Protein AF-A0A7C2LIB3-F1 (afdb_monomer_lite)

Secondary structure (DSSP, 8-state):
-----------PPPP------TTSSHHHHHHHHHT--HHHHSGGGS--S-------TT---

Sequence (61 aa):
MTAKKEQNKNRRPPIVAILGHVDHGKTTILDKIRETHVQECEVGGITQKISVFTVDPDCTG

Structure (mmCIF, N/CA/C/O backbone):
data_AF-A0A7C2LIB3-F1
#
_entry.id   AF-A0A7C2LIB3-F1
#
loop_
_atom_site.group_PDB
_atom_site.id
_atom_site.type_symbol
_atom_site.label_atom_id
_atom_site.label_alt_id
_atom_site.label_comp_id
_atom_site.label_asym_id
_atom_site.label_entity_id
_atom_site.label_seq_id
_atom_site.pdbx_PDB_ins_code
_atom_site.Cartn_x
_atom_site.Cartn_y
_atom_site.Cartn_z
_atom_site.occupancy
_atom_site.B_iso_or_equiv
_atom_site.auth_seq_id
_atom_site.auth_comp_id
_atom_site.auth_asym_id
_atom_site.auth_atom_id
_atom_site.pdbx_PDB_model_num
ATOM 1 N N . MET A 1 1 ? -19.996 -14.659 44.584 1.00 42.66 1 MET A N 1
ATOM 2 C CA . MET A 1 1 ? -20.531 -14.342 43.242 1.00 42.66 1 MET A CA 1
ATOM 3 C C . MET A 1 1 ? -19.616 -13.305 42.611 1.00 42.66 1 MET A C 1
ATOM 5 O O . MET A 1 1 ? -19.684 -12.138 42.965 1.00 42.66 1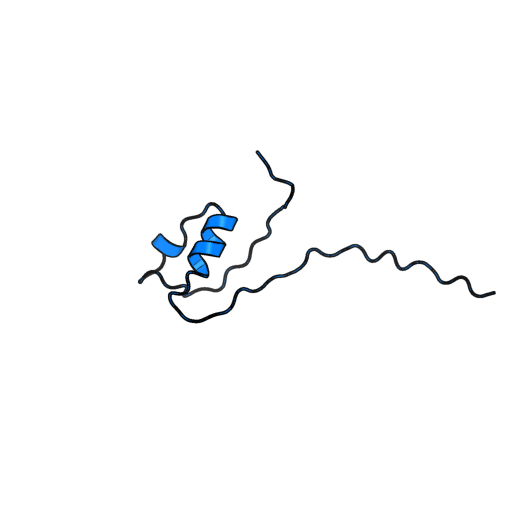 MET A O 1
ATOM 9 N N . THR A 1 2 ? -18.659 -13.736 41.794 1.00 36.34 2 THR A N 1
ATOM 10 C CA . THR A 1 2 ? -17.671 -12.854 41.158 1.00 36.34 2 THR A CA 1
ATOM 11 C C . THR A 1 2 ? -18.260 -12.265 39.879 1.00 36.34 2 THR A C 1
ATOM 13 O O . THR A 1 2 ? -18.468 -12.971 38.896 1.00 36.34 2 THR A O 1
ATOM 16 N N . ALA A 1 3 ? -18.550 -10.964 39.897 1.00 53.28 3 ALA A N 1
ATOM 17 C CA . ALA A 1 3 ? -18.957 -10.218 38.714 1.00 53.28 3 ALA A CA 1
ATOM 18 C C . ALA A 1 3 ? -17.758 -10.084 37.758 1.00 53.28 3 ALA A C 1
ATOM 20 O O . ALA A 1 3 ? -16.767 -9.416 38.062 1.00 53.28 3 ALA A O 1
ATOM 21 N N . LYS A 1 4 ? -17.834 -10.748 36.601 1.00 49.97 4 LYS A N 1
ATOM 22 C CA . LYS A 1 4 ? -16.906 -10.554 35.482 1.00 49.97 4 LYS A CA 1
ATOM 23 C C . LYS A 1 4 ? -17.132 -9.142 34.931 1.00 49.97 4 LYS A C 1
ATOM 25 O O . LYS A 1 4 ? -18.166 -8.868 34.338 1.00 49.97 4 LYS A O 1
ATOM 30 N N . LYS A 1 5 ? -16.174 -8.246 35.163 1.00 49.12 5 LYS A N 1
ATOM 31 C CA . LYS A 1 5 ? -16.166 -6.875 34.638 1.00 49.12 5 LYS A CA 1
ATOM 32 C C . LYS A 1 5 ? -15.999 -6.942 33.114 1.00 49.12 5 LYS A C 1
ATOM 34 O O . LYS A 1 5 ? -14.989 -7.467 32.641 1.00 49.12 5 LYS A O 1
ATOM 39 N N . GLU A 1 6 ? -16.996 -6.474 32.364 1.00 61.97 6 GLU A N 1
ATOM 40 C CA . GLU A 1 6 ? -16.938 -6.380 30.904 1.00 61.97 6 GLU A CA 1
ATOM 41 C C . GLU A 1 6 ? -15.728 -5.540 30.487 1.00 61.97 6 GLU A C 1
ATOM 43 O O . GLU A 1 6 ? -15.579 -4.372 30.845 1.00 61.97 6 GLU A O 1
ATOM 48 N N . GLN A 1 7 ? -14.823 -6.176 29.751 1.00 57.22 7 GLN A N 1
ATOM 49 C CA . GLN A 1 7 ? -13.680 -5.524 29.139 1.00 57.22 7 GLN A CA 1
ATOM 50 C C . GLN A 1 7 ? -14.203 -4.717 27.953 1.00 57.22 7 GLN A C 1
ATOM 52 O O . GLN A 1 7 ? -14.365 -5.261 26.861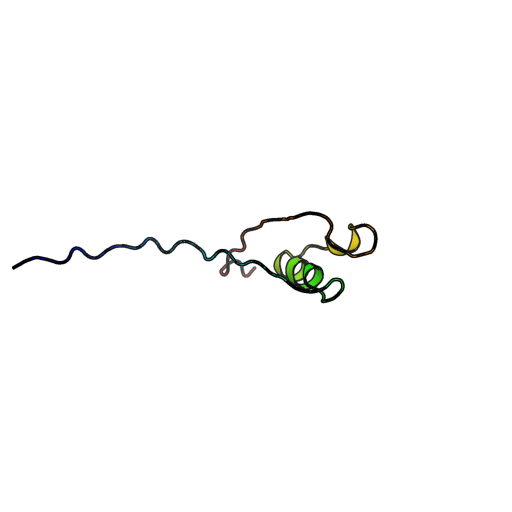 1.00 57.22 7 GLN A O 1
ATOM 57 N N . ASN A 1 8 ? -14.468 -3.429 28.170 1.00 58.47 8 ASN A N 1
ATOM 58 C CA . ASN A 1 8 ? -14.638 -2.459 27.096 1.00 58.47 8 ASN A CA 1
ATOM 59 C C . ASN A 1 8 ? -13.312 -2.367 26.317 1.00 58.47 8 ASN A C 1
ATOM 61 O O . ASN A 1 8 ? -12.446 -1.536 26.592 1.00 58.47 8 ASN A O 1
ATOM 65 N N . LYS A 1 9 ? -13.100 -3.311 25.394 1.00 58.88 9 LYS A N 1
ATOM 66 C CA . LYS A 1 9 ? -12.021 -3.251 24.415 1.00 58.88 9 LYS A CA 1
ATOM 67 C C . LYS A 1 9 ? -12.395 -2.140 23.450 1.00 58.88 9 LYS A C 1
ATOM 69 O O . LYS A 1 9 ? -13.066 -2.404 22.456 1.00 58.88 9 LYS A O 1
ATOM 74 N N . ASN A 1 10 ? -11.934 -0.923 23.734 1.00 63.25 10 ASN A N 1
ATOM 75 C CA . ASN A 1 10 ? -11.845 0.137 22.737 1.00 63.25 10 ASN A CA 1
ATOM 76 C C . ASN A 1 10 ? -11.278 -0.486 21.454 1.00 63.25 10 ASN A C 1
ATOM 78 O O . ASN A 1 10 ? -10.127 -0.941 21.430 1.00 63.25 10 ASN A O 1
ATOM 82 N N . ARG A 1 11 ? -12.130 -0.623 20.435 1.00 72.31 11 ARG A N 1
ATOM 83 C CA . ARG A 1 11 ? -11.811 -1.316 19.189 1.00 72.31 11 ARG A CA 1
ATOM 84 C C . ARG A 1 11 ? -10.759 -0.472 18.480 1.00 72.31 11 ARG A C 1
ATOM 86 O O . ARG A 1 11 ? -11.063 0.593 17.959 1.00 72.31 11 ARG A O 1
ATOM 93 N N . ARG A 1 12 ? -9.499 -0.902 18.542 1.00 80.50 12 ARG A N 1
ATOM 94 C CA . ARG A 1 12 ? -8.421 -0.234 17.808 1.00 80.50 12 ARG A CA 1
ATOM 95 C C . ARG A 1 12 ? -8.643 -0.469 16.311 1.00 80.50 12 ARG A C 1
ATOM 97 O O . ARG A 1 12 ? -9.030 -1.588 15.957 1.00 80.50 12 ARG A O 1
ATOM 104 N N . PRO A 1 13 ? -8.400 0.534 15.454 1.00 81.69 13 PRO A N 1
ATOM 105 C CA . PRO A 1 13 ? -8.454 0.325 14.017 1.00 81.69 13 PRO A CA 1
ATOM 106 C C . PRO A 1 13 ? -7.434 -0.757 13.618 1.00 81.69 13 PRO A C 1
ATOM 108 O O . PRO A 1 13 ? -6.340 -0.812 14.194 1.00 81.69 13 PRO A O 1
ATOM 111 N N . PRO A 1 14 ? -7.791 -1.662 12.693 1.00 86.62 14 PRO A N 1
ATOM 112 C CA . PRO A 1 14 ? -6.885 -2.705 12.238 1.00 86.62 14 PRO A CA 1
ATOM 113 C C . PRO A 1 14 ? -5.719 -2.096 11.452 1.00 86.62 14 PRO A C 1
ATOM 115 O O . PRO A 1 14 ? -5.909 -1.195 10.640 1.00 86.62 14 PRO A O 1
ATOM 118 N N . ILE A 1 15 ? -4.513 -2.623 11.666 1.00 88.69 15 ILE A N 1
ATOM 119 C CA . ILE A 1 15 ? -3.336 -2.291 10.858 1.00 88.69 15 ILE A CA 1
ATOM 120 C C . ILE A 1 15 ? -3.165 -3.382 9.806 1.00 88.69 15 ILE A C 1
ATOM 122 O O . ILE A 1 15 ? -3.099 -4.565 10.145 1.00 88.69 15 ILE A O 1
ATOM 126 N N . VAL A 1 16 ? -3.096 -2.984 8.538 1.00 88.94 16 VAL A N 1
ATOM 127 C CA . VAL A 1 16 ? -2.994 -3.895 7.393 1.00 88.94 16 VAL A CA 1
ATOM 128 C C . VAL A 1 16 ? -1.684 -3.635 6.656 1.00 88.94 16 VAL A C 1
ATOM 130 O O . VAL A 1 16 ? -1.332 -2.487 6.395 1.00 88.94 16 VAL A O 1
ATOM 133 N N . ALA A 1 17 ? -0.967 -4.705 6.312 1.00 89.94 17 ALA A N 1
ATOM 134 C CA . ALA A 1 17 ? 0.229 -4.659 5.476 1.00 89.94 17 ALA A CA 1
ATOM 135 C C . ALA A 1 17 ? -0.021 -5.422 4.169 1.00 89.94 17 ALA A C 1
ATOM 137 O O . ALA A 1 17 ? -0.589 -6.514 4.186 1.00 89.94 17 ALA A O 1
ATOM 138 N N . ILE A 1 18 ? 0.417 -4.856 3.042 1.00 86.00 18 ILE A N 1
ATOM 139 C CA . ILE A 1 18 ? 0.278 -5.453 1.708 1.00 86.00 18 ILE A CA 1
ATOM 140 C C . ILE A 1 18 ? 1.659 -5.933 1.254 1.00 86.00 18 ILE A C 1
ATOM 142 O O . ILE A 1 18 ? 2.590 -5.140 1.134 1.00 86.00 18 ILE A O 1
ATOM 146 N N . LEU A 1 19 ? 1.793 -7.237 1.005 1.00 87.38 19 LEU A N 1
ATOM 147 C CA . LEU A 1 19 ? 3.044 -7.898 0.617 1.00 87.38 19 LEU A CA 1
ATOM 148 C C . LEU A 1 19 ? 2.883 -8.608 -0.738 1.00 87.38 19 LEU A C 1
ATOM 150 O O . LEU A 1 19 ? 1.769 -8.925 -1.145 1.00 87.38 19 LEU A O 1
ATOM 154 N N . GLY A 1 20 ? 3.988 -8.860 -1.447 1.00 87.62 20 GLY A N 1
ATOM 155 C CA . GLY A 1 20 ? 3.996 -9.576 -2.734 1.00 87.62 20 GLY A CA 1
ATOM 156 C C . GLY A 1 20 ? 5.163 -9.182 -3.649 1.00 87.62 20 GLY A C 1
ATOM 157 O O . GLY A 1 20 ? 5.893 -8.239 -3.346 1.00 87.62 20 GLY A O 1
ATOM 158 N N . HIS A 1 21 ? 5.325 -9.879 -4.778 1.00 83.00 21 HIS A N 1
ATOM 159 C CA . HIS A 1 21 ? 6.414 -9.659 -5.745 1.00 83.00 21 HIS A CA 1
ATOM 160 C C . HIS A 1 21 ? 6.335 -8.281 -6.422 1.00 83.00 21 HIS A C 1
ATOM 162 O O . HIS A 1 21 ? 5.267 -7.663 -6.445 1.00 83.00 21 HIS A O 1
ATOM 168 N N . VAL A 1 22 ? 7.462 -7.779 -6.931 1.00 74.69 22 VAL A N 1
ATOM 169 C CA . VAL A 1 22 ? 7.523 -6.541 -7.729 1.00 74.69 22 VAL A CA 1
ATOM 170 C C . VAL A 1 22 ? 6.538 -6.622 -8.911 1.00 74.69 22 VAL A C 1
ATOM 172 O O . VAL A 1 22 ? 6.152 -7.711 -9.322 1.00 74.69 22 VAL A O 1
ATOM 175 N N . ASP A 1 23 ? 6.017 -5.478 -9.354 1.00 76.00 23 ASP A N 1
ATOM 176 C CA . ASP A 1 23 ? 5.045 -5.338 -10.459 1.00 76.00 23 ASP A CA 1
ATOM 177 C C . ASP A 1 23 ? 3.645 -5.942 -10.261 1.00 76.00 23 ASP A C 1
ATOM 179 O O . ASP A 1 23 ? 2.753 -5.739 -11.078 1.00 76.00 23 ASP A O 1
ATOM 183 N N . HIS A 1 24 ? 3.364 -6.581 -9.124 1.00 84.88 24 HIS A N 1
ATOM 184 C CA . HIS A 1 24 ? 2.026 -7.112 -8.818 1.00 84.88 24 HIS A CA 1
ATOM 185 C C . HIS A 1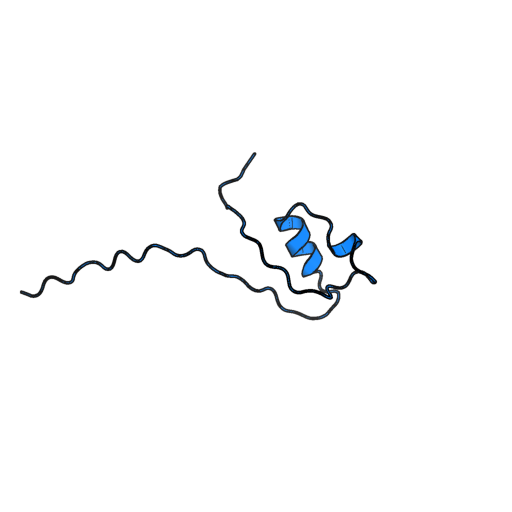 24 ? 0.992 -6.033 -8.418 1.00 84.88 24 HIS A C 1
ATOM 187 O O . HIS A 1 24 ? -0.014 -6.339 -7.782 1.00 84.88 24 HIS A O 1
ATOM 193 N N . GLY A 1 25 ? 1.245 -4.753 -8.709 1.00 82.81 25 GLY A N 1
ATOM 194 C CA . GLY A 1 25 ? 0.272 -3.673 -8.498 1.00 82.81 25 GLY A CA 1
ATOM 195 C C . GLY A 1 25 ? -0.043 -3.321 -7.036 1.00 82.81 25 GLY A C 1
ATOM 196 O O . GLY A 1 25 ? -1.054 -2.678 -6.766 1.00 82.81 25 GLY A O 1
ATOM 197 N N . LYS A 1 26 ? 0.804 -3.710 -6.069 1.00 89.25 26 LYS A N 1
ATOM 198 C CA . LYS A 1 26 ? 0.630 -3.351 -4.640 1.00 89.25 26 LYS A CA 1
ATOM 199 C C . LYS A 1 26 ? 0.540 -1.836 -4.445 1.00 89.25 26 LYS A C 1
ATOM 201 O O . LYS A 1 26 ? -0.304 -1.355 -3.696 1.00 89.25 26 LYS A O 1
ATOM 206 N N . THR A 1 27 ? 1.389 -1.107 -5.159 1.00 84.06 27 THR A N 1
ATOM 207 C CA . THR A 1 27 ? 1.436 0.357 -5.173 1.00 84.06 27 THR A CA 1
ATOM 208 C C . THR A 1 27 ? 0.189 0.934 -5.824 1.00 84.06 27 THR A C 1
ATOM 210 O O . THR A 1 27 ? -0.436 1.804 -5.240 1.00 84.06 27 THR A O 1
ATOM 213 N N . THR A 1 28 ? -0.263 0.358 -6.941 1.00 85.31 28 THR A N 1
ATOM 214 C CA . THR A 1 28 ? -1.499 0.757 -7.631 1.00 85.31 28 THR A CA 1
ATOM 215 C C . THR A 1 28 ? -2.737 0.630 -6.740 1.00 85.31 28 THR A C 1
ATOM 217 O O . THR A 1 28 ? 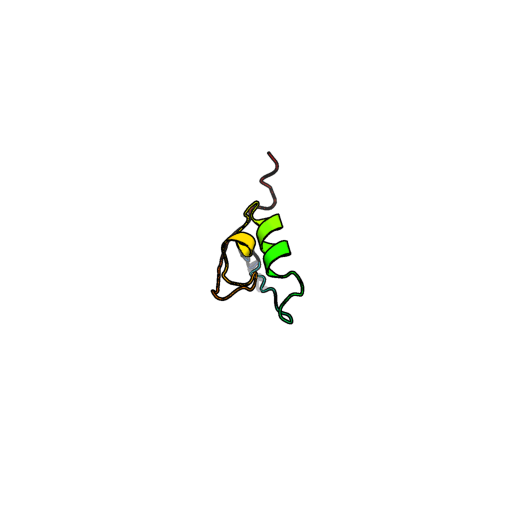-3.625 1.478 -6.769 1.00 85.31 28 THR A O 1
ATOM 220 N N . ILE A 1 29 ? -2.822 -0.439 -5.940 1.00 85.31 29 ILE A N 1
ATOM 221 C CA . ILE A 1 29 ? -3.922 -0.633 -4.985 1.00 85.31 29 ILE A CA 1
ATOM 222 C C . ILE A 1 29 ? -3.851 0.422 -3.878 1.00 85.31 29 ILE A C 1
ATOM 224 O O . ILE A 1 29 ? -4.867 1.029 -3.554 1.00 85.31 29 ILE A O 1
ATOM 228 N N . LEU A 1 30 ? -2.661 0.662 -3.320 1.00 84.38 30 LEU A N 1
ATOM 229 C CA . LEU A 1 30 ? -2.455 1.708 -2.314 1.00 84.38 30 LEU A CA 1
ATOM 230 C C . LEU A 1 30 ? -2.812 3.097 -2.853 1.00 84.38 30 LEU A C 1
ATOM 232 O O . LEU A 1 30 ? -3.450 3.866 -2.143 1.00 84.38 30 LEU A O 1
ATOM 236 N N . ASP A 1 31 ? -2.452 3.385 -4.099 1.00 83.75 31 ASP A N 1
ATOM 237 C CA . ASP A 1 31 ? -2.744 4.640 -4.787 1.00 83.75 31 ASP A CA 1
ATOM 238 C C . ASP A 1 31 ? -4.239 4.860 -4.990 1.00 83.75 31 ASP A C 1
ATOM 240 O O . ASP A 1 31 ? -4.753 5.922 -4.651 1.00 83.75 31 ASP A O 1
ATOM 244 N N . LYS A 1 32 ? -4.972 3.826 -5.421 1.00 83.31 32 LYS A N 1
ATOM 245 C CA . LYS A 1 32 ? -6.437 3.892 -5.525 1.00 83.31 32 LYS A CA 1
ATOM 246 C C . LYS A 1 32 ? -7.119 4.134 -4.183 1.00 83.31 32 LYS A C 1
ATOM 248 O O . LYS A 1 32 ? -8.088 4.876 -4.133 1.00 83.31 32 LYS A O 1
ATOM 253 N N . ILE A 1 33 ? -6.631 3.515 -3.108 1.00 83.25 33 ILE A N 1
ATOM 254 C CA . ILE A 1 33 ? -7.196 3.702 -1.761 1.00 83.25 33 ILE A CA 1
ATOM 255 C C . ILE A 1 33 ? -6.882 5.111 -1.226 1.00 83.25 33 ILE A C 1
ATOM 257 O O . ILE A 1 33 ? -7.636 5.646 -0.421 1.00 83.25 33 ILE A O 1
ATOM 261 N N . ARG A 1 34 ? -5.769 5.713 -1.656 1.00 79.38 34 ARG A N 1
ATOM 262 C CA . ARG A 1 34 ? -5.335 7.055 -1.241 1.00 79.38 34 ARG A CA 1
ATOM 263 C C . ARG A 1 34 ? -5.828 8.185 -2.147 1.00 79.38 34 ARG A C 1
ATOM 265 O O . ARG A 1 34 ? -5.585 9.335 -1.804 1.00 79.38 34 ARG A O 1
ATOM 272 N N . GLU A 1 35 ? -6.437 7.873 -3.292 1.00 76.81 35 GLU A N 1
ATOM 273 C CA . GLU A 1 35 ? -6.668 8.822 -4.396 1.00 76.81 35 GLU A CA 1
ATOM 274 C C . GLU A 1 35 ? -5.377 9.550 -4.840 1.00 76.81 35 GLU A C 1
ATOM 276 O O . GLU A 1 35 ? -5.390 10.701 -5.274 1.00 76.81 35 GLU A O 1
ATOM 281 N N . THR A 1 36 ? -4.228 8.874 -4.730 1.00 74.38 36 THR A N 1
ATOM 282 C CA . THR A 1 36 ? -2.905 9.405 -5.098 1.00 74.38 36 THR A CA 1
ATOM 283 C C . THR A 1 36 ? -2.331 8.700 -6.323 1.00 74.38 36 THR A C 1
ATOM 285 O O . THR A 1 36 ? -2.785 7.626 -6.696 1.00 74.38 36 THR A O 1
ATOM 288 N N . HIS A 1 37 ? -1.304 9.292 -6.937 1.00 70.56 37 HIS A N 1
ATOM 289 C CA . HIS A 1 37 ? -0.543 8.705 -8.051 1.00 70.56 37 HIS A CA 1
ATOM 290 C C . HIS A 1 37 ? 0.942 8.562 -7.667 1.00 70.56 37 HIS A C 1
ATOM 292 O O . HIS A 1 37 ? 1.837 9.078 -8.337 1.00 70.56 37 HIS A O 1
ATOM 298 N N . VAL A 1 38 ? 1.227 7.917 -6.528 1.00 70.62 38 VAL A N 1
ATOM 299 C CA . VAL A 1 38 ? 2.599 7.754 -6.014 1.00 70.62 38 VAL A CA 1
ATOM 300 C C . VAL A 1 38 ? 3.427 6.863 -6.937 1.00 70.62 38 VAL A C 1
ATOM 302 O O . VAL A 1 38 ? 4.598 7.161 -7.161 1.00 70.62 38 VAL A O 1
ATOM 305 N N . GLN A 1 39 ? 2.824 5.834 -7.534 1.00 69.12 39 GLN A N 1
ATOM 306 C CA . GLN A 1 39 ? 3.483 4.928 -8.474 1.00 69.12 39 GLN A CA 1
ATOM 307 C C . GLN A 1 39 ? 4.120 5.662 -9.666 1.00 69.12 39 GLN A C 1
ATOM 309 O O . GLN A 1 39 ? 5.191 5.268 -10.120 1.00 69.12 39 GLN A O 1
ATOM 314 N N . GLU A 1 40 ? 3.495 6.735 -10.158 1.00 68.00 40 GLU A N 1
ATOM 315 C CA . GLU A 1 40 ? 3.995 7.523 -11.298 1.00 68.00 40 GLU A CA 1
ATOM 316 C C . GLU A 1 40 ? 5.211 8.384 -10.932 1.00 68.00 40 GLU A C 1
ATOM 318 O O . GLU A 1 40 ? 6.028 8.720 -11.788 1.00 68.00 40 GLU A O 1
ATOM 323 N N . CYS A 1 41 ? 5.346 8.727 -9.650 1.00 66.69 41 CYS A N 1
ATOM 324 C CA . CYS A 1 41 ? 6.435 9.546 -9.126 1.00 66.69 41 CYS A CA 1
ATOM 325 C C . CYS A 1 41 ? 7.636 8.713 -8.638 1.00 66.69 41 CYS A C 1
ATOM 327 O O . CYS A 1 41 ? 8.669 9.283 -8.273 1.00 66.69 41 CYS A O 1
ATOM 329 N N . GLU A 1 42 ? 7.530 7.381 -8.612 1.00 71.19 42 GLU A N 1
ATOM 330 C CA . GLU A 1 42 ? 8.618 6.488 -8.212 1.00 71.19 42 GLU A CA 1
ATOM 331 C C . GLU A 1 42 ? 9.468 6.049 -9.414 1.00 71.19 42 GLU A C 1
ATOM 333 O O . GLU A 1 42 ? 8.975 5.638 -10.466 1.00 71.19 42 GLU A O 1
ATOM 338 N N . VAL A 1 43 ? 10.793 6.125 -9.253 1.00 66.19 43 VAL A N 1
ATOM 339 C CA . VAL A 1 43 ? 11.756 5.785 -10.309 1.00 66.19 43 VAL A CA 1
ATOM 340 C C . VAL A 1 43 ? 11.598 4.314 -10.701 1.00 66.19 43 VAL A C 1
ATOM 342 O O . VAL A 1 43 ? 11.854 3.421 -9.897 1.00 66.19 43 VAL A O 1
ATOM 345 N N . GLY A 1 44 ? 11.200 4.069 -11.951 1.00 69.44 44 GLY A N 1
ATOM 346 C CA . GLY A 1 44 ? 10.993 2.721 -12.485 1.00 69.44 44 GLY A CA 1
ATOM 347 C C . GLY A 1 44 ? 9.633 2.101 -12.154 1.00 69.44 44 GLY A C 1
ATOM 348 O O . GLY A 1 44 ? 9.455 0.916 -12.408 1.00 69.44 44 GLY A O 1
ATOM 349 N N . GLY A 1 45 ? 8.683 2.866 -11.598 1.00 68.56 45 GLY A N 1
ATOM 350 C CA . GLY A 1 45 ? 7.323 2.388 -11.314 1.00 68.56 45 GLY A CA 1
ATOM 351 C C . GLY A 1 45 ? 7.228 1.368 -10.173 1.00 68.56 45 GLY A C 1
ATOM 352 O O . GLY A 1 45 ? 6.190 0.724 -10.013 1.00 68.56 45 GLY A O 1
ATOM 353 N N . ILE A 1 46 ? 8.301 1.217 -9.387 1.00 70.19 46 ILE A N 1
ATOM 354 C CA . ILE A 1 46 ? 8.392 0.300 -8.248 1.00 70.19 46 ILE A CA 1
ATOM 355 C C . ILE A 1 46 ? 8.529 1.061 -6.931 1.00 70.19 46 ILE A C 1
ATOM 357 O O . ILE A 1 46 ? 9.200 2.091 -6.852 1.00 70.19 46 ILE A O 1
ATOM 361 N N . THR A 1 47 ? 7.957 0.496 -5.869 1.00 72.31 47 THR A N 1
ATOM 362 C CA . THR A 1 47 ? 8.026 1.103 -4.539 1.00 72.31 47 THR A CA 1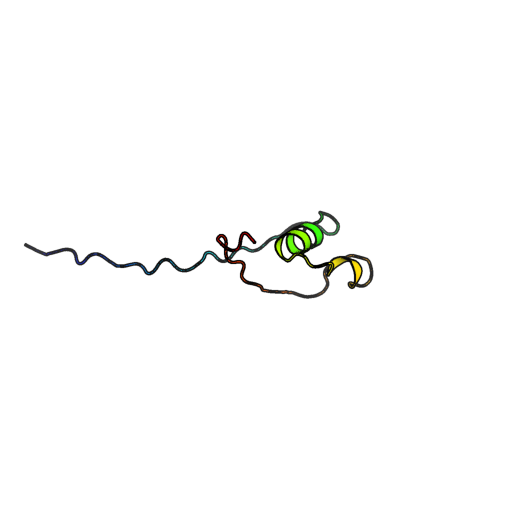
ATOM 363 C C . THR A 1 47 ? 9.347 0.870 -3.845 1.00 72.31 47 THR A C 1
ATOM 365 O O . THR A 1 47 ? 9.690 -0.258 -3.500 1.00 72.31 47 THR A O 1
ATOM 368 N N . GLN A 1 48 ? 10.055 1.972 -3.593 1.00 73.50 48 GLN A N 1
ATOM 369 C CA . GLN A 1 48 ? 11.380 1.982 -2.969 1.00 73.50 48 GLN A CA 1
ATOM 370 C C . GLN A 1 48 ? 11.329 2.410 -1.495 1.00 73.50 48 GLN A C 1
ATOM 372 O O . GLN A 1 48 ? 12.299 2.221 -0.760 1.00 73.50 48 GLN A O 1
ATOM 377 N N . LYS A 1 49 ? 10.213 3.003 -1.044 1.00 76.31 49 LYS A N 1
ATOM 378 C CA . LYS A 1 49 ? 10.051 3.539 0.317 1.00 76.31 49 LYS A CA 1
ATOM 379 C C . LYS A 1 49 ? 8.826 2.959 1.022 1.00 76.31 49 LYS A C 1
ATOM 381 O O . LYS A 1 49 ? 7.761 2.802 0.435 1.00 76.31 49 LYS A O 1
ATOM 386 N N . ILE A 1 50 ? 8.962 2.701 2.323 1.00 78.88 50 ILE A N 1
ATOM 387 C CA . ILE A 1 50 ? 7.841 2.294 3.181 1.00 78.88 50 ILE A CA 1
ATOM 388 C C . ILE A 1 50 ? 6.972 3.521 3.481 1.00 78.88 50 ILE A C 1
ATOM 390 O O . ILE A 1 50 ? 7.494 4.566 3.865 1.00 78.88 50 ILE A O 1
ATOM 394 N N . SER A 1 51 ? 5.651 3.382 3.338 1.00 73.25 51 SER A N 1
ATOM 395 C CA . SER A 1 51 ? 4.675 4.450 3.590 1.00 73.25 51 SER A CA 1
ATOM 396 C C . SER A 1 51 ? 3.500 3.952 4.437 1.00 73.25 51 SER A C 1
ATOM 398 O O . SER A 1 51 ? 2.971 2.875 4.178 1.00 73.25 51 SER A O 1
ATOM 400 N N . VAL A 1 52 ? 3.037 4.764 5.394 1.00 82.38 52 VAL A N 1
ATOM 401 C CA . VAL A 1 52 ? 1.900 4.465 6.289 1.00 82.38 52 VAL A CA 1
ATOM 402 C C . VAL A 1 52 ? 0.840 5.555 6.147 1.00 82.38 52 VAL A C 1
ATOM 404 O O . VAL A 1 52 ? 1.177 6.720 5.962 1.00 82.38 52 VAL A O 1
ATOM 407 N N . PHE A 1 53 ? -0.432 5.173 6.206 1.00 81.69 53 PHE A N 1
ATOM 408 C CA . PHE A 1 53 ? -1.581 6.065 6.080 1.00 81.69 53 PHE A CA 1
ATOM 409 C C . PHE A 1 53 ? -2.799 5.451 6.773 1.00 81.69 53 PHE A C 1
ATOM 411 O O . PHE A 1 53 ? -2.862 4.231 6.939 1.00 81.69 53 PHE A O 1
ATOM 418 N N . THR A 1 54 ? -3.753 6.298 7.146 1.00 83.81 54 THR A N 1
ATOM 419 C CA . THR A 1 54 ? -5.033 5.902 7.740 1.00 83.81 54 THR A CA 1
ATOM 420 C C . THR A 1 54 ? -6.142 6.314 6.784 1.00 83.81 54 THR A C 1
ATOM 422 O O . THR A 1 54 ? -6.081 7.407 6.228 1.00 83.81 54 THR A O 1
ATOM 425 N N . VAL A 1 55 ? -7.134 5.447 6.599 1.00 80.19 55 VAL A N 1
ATOM 426 C CA . VAL A 1 55 ? -8.346 5.752 5.835 1.00 80.19 55 VAL A CA 1
ATOM 427 C C . VAL A 1 55 ? -9.556 5.625 6.739 1.00 80.19 55 VAL A C 1
ATOM 429 O O . VAL A 1 55 ? -9.673 4.641 7.473 1.00 80.19 55 VAL A O 1
ATOM 432 N N . ASP A 1 56 ? -10.435 6.622 6.684 1.00 81.62 56 ASP A N 1
ATOM 433 C CA . ASP A 1 56 ? -11.722 6.571 7.365 1.00 81.62 56 ASP A CA 1
ATOM 434 C C . ASP A 1 56 ? -12.748 5.910 6.436 1.00 81.62 56 ASP A C 1
ATOM 436 O O . ASP A 1 56 ? -12.998 6.422 5.343 1.00 81.62 56 ASP A O 1
ATOM 440 N N . PRO A 1 57 ? -13.355 4.778 6.833 1.00 70.50 57 PRO A N 1
ATOM 441 C CA . PRO A 1 57 ? -14.296 4.045 5.984 1.00 70.50 57 PRO A CA 1
ATOM 442 C C . PRO A 1 57 ? -15.598 4.816 5.712 1.00 70.50 57 PRO A C 1
ATOM 444 O O . PRO A 1 57 ? -16.312 4.479 4.774 1.00 70.50 57 PRO A O 1
ATOM 447 N N . ASP A 1 58 ? -15.888 5.846 6.512 1.00 70.56 58 ASP A N 1
ATOM 448 C CA . ASP A 1 58 ? -17.127 6.629 6.453 1.00 70.56 58 ASP A CA 1
ATOM 449 C C . ASP A 1 58 ? -16.976 7.941 5.653 1.00 70.56 58 ASP A C 1
ATOM 451 O O . ASP A 1 58 ? -17.933 8.699 5.499 1.00 70.56 58 ASP A O 1
ATOM 455 N N . CYS A 1 59 ? -15.785 8.222 5.113 1.00 55.62 59 CYS A N 1
ATOM 456 C CA . CYS A 1 59 ? -15.534 9.353 4.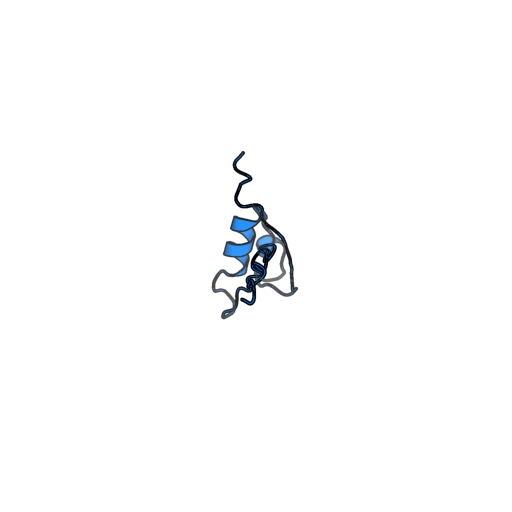222 1.00 55.62 59 CYS A CA 1
ATOM 457 C C . CYS A 1 59 ? -16.074 9.034 2.815 1.00 55.62 59 CYS A C 1
ATOM 459 O O . CYS A 1 59 ? -15.325 8.697 1.904 1.00 55.62 59 CYS A O 1
ATOM 461 N N . THR A 1 60 ? -17.396 9.100 2.644 1.00 45.09 60 THR A N 1
ATOM 462 C CA . THR A 1 60 ? -18.040 9.130 1.320 1.00 45.09 60 THR A CA 1
ATOM 463 C C . THR A 1 60 ? -18.509 10.562 1.073 1.00 45.09 60 THR A C 1
ATOM 465 O O . THR A 1 60 ? -19.510 10.990 1.649 1.00 45.09 60 THR A O 1
ATOM 468 N N . GLY A 1 61 ? -17.726 11.318 0.304 1.00 43.16 61 GLY A N 1
ATOM 469 C CA . GLY A 1 61 ? -18.122 12.604 -0.277 1.00 43.16 61 GLY A CA 1
ATOM 470 C C . GLY A 1 61 ? -18.650 12.408 -1.686 1.00 43.16 61 GLY A C 1
ATOM 471 O O . GLY A 1 61 ? -18.070 11.559 -2.398 1.00 43.16 61 GLY A O 1
#

Foldseek 3Di:
DDDDDDPPPPDDDDDDDDDDDWPPCSVVVVCVQVVHDVLVVDDPSTDPDDDDDDDDPPPDD

pLDDT: mean 72.96, std 13.12, range [36.34, 89.94]

Radius of gyration: 18.36 Å; chains: 1; bounding box: 32×27×56 Å